Protein AF-A0A7X3XG11-F1 (afdb_monomer_lite)

pLDDT: mean 79.85, std 18.29, range [35.03, 97.19]

Structure (mmCIF, N/CA/C/O backbone):
data_AF-A0A7X3XG11-F1
#
_entry.id   AF-A0A7X3XG11-F1
#
loop_
_atom_site.group_PDB
_atom_site.id
_atom_site.type_symbol
_atom_site.label_atom_id
_atom_site.label_alt_id
_atom_site.label_comp_id
_atom_site.label_asym_id
_atom_site.label_entity_id
_atom_site.label_seq_id
_atom_site.pdbx_PDB_ins_code
_atom_site.Cartn_x
_atom_site.Cartn_y
_atom_site.Cartn_z
_atom_site.occupancy
_atom_site.B_iso_or_equiv
_atom_site.auth_seq_id
_atom_site.auth_comp_id
_atom_site.auth_asym_id
_atom_site.auth_atom_id
_atom_site.pdbx_PDB_model_num
ATOM 1 N N . MET A 1 1 ? -17.837 30.784 -4.256 1.00 35.22 1 MET A N 1
ATOM 2 C CA . MET A 1 1 ? -17.140 29.485 -4.160 1.00 35.22 1 MET A CA 1
ATOM 3 C C . MET A 1 1 ? -16.360 29.316 -5.449 1.00 35.22 1 MET A C 1
ATOM 5 O O . MET A 1 1 ? -16.941 28.954 -6.462 1.00 35.22 1 MET A O 1
ATOM 9 N N . SER A 1 2 ? -15.101 29.742 -5.456 1.00 35.03 2 SER A N 1
ATOM 10 C CA . SER A 1 2 ? -14.256 29.673 -6.649 1.00 35.03 2 SER A CA 1
ATOM 11 C C . SER A 1 2 ? -13.794 28.232 -6.826 1.00 35.03 2 SER A C 1
ATOM 13 O O . SER A 1 2 ? -13.327 27.627 -5.862 1.00 35.03 2 SER A O 1
ATOM 15 N N . ALA A 1 3 ? -13.970 27.676 -8.025 1.00 35.12 3 ALA A N 1
ATOM 16 C CA . ALA A 1 3 ? -13.422 26.372 -8.380 1.00 35.12 3 ALA A CA 1
ATOM 17 C C . ALA A 1 3 ? -11.921 26.337 -8.031 1.00 35.12 3 ALA A C 1
ATOM 19 O O . ALA A 1 3 ? -11.245 27.350 -8.250 1.00 35.12 3 ALA A O 1
ATOM 20 N N . PRO A 1 4 ? -11.389 25.231 -7.476 1.00 44.50 4 PRO A N 1
ATOM 21 C CA . PRO A 1 4 ? -9.955 25.130 -7.272 1.00 44.50 4 PRO A CA 1
ATOM 22 C C . PRO A 1 4 ? -9.304 25.257 -8.648 1.00 44.50 4 PRO A C 1
ATOM 24 O O . PRO A 1 4 ? -9.679 24.547 -9.583 1.00 44.50 4 PRO A O 1
ATOM 27 N N . SER A 1 5 ? -8.394 26.220 -8.782 1.00 48.88 5 SER A N 1
ATOM 28 C CA . SER A 1 5 ? -7.578 26.377 -9.978 1.00 48.88 5 SER A CA 1
ATOM 29 C C . SER A 1 5 ? -6.979 25.020 -10.346 1.00 48.88 5 SER A C 1
ATOM 31 O O . SER A 1 5 ? -6.551 24.273 -9.467 1.00 48.88 5 SER A 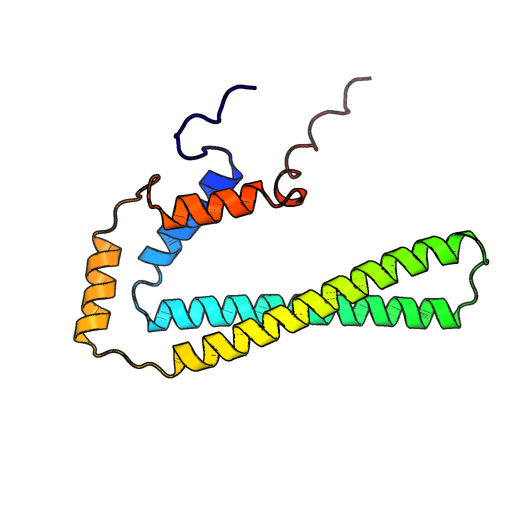O 1
ATOM 33 N N . GLU A 1 6 ? -6.961 24.687 -11.637 1.00 55.59 6 GLU A N 1
ATOM 34 C CA . GLU A 1 6 ? -6.347 23.472 -12.195 1.00 55.59 6 GLU A CA 1
ATOM 35 C C . GLU A 1 6 ? -4.805 23.505 -12.079 1.00 55.59 6 GLU A C 1
ATOM 37 O O . GLU A 1 6 ? -4.073 23.286 -13.038 1.00 55.59 6 GLU A O 1
ATOM 42 N N . GLY A 1 7 ? -4.293 23.832 -10.893 1.00 59.69 7 GLY A N 1
ATOM 43 C CA . GLY A 1 7 ? -2.899 23.738 -10.500 1.00 59.69 7 GLY A CA 1
ATOM 44 C C . GLY A 1 7 ? -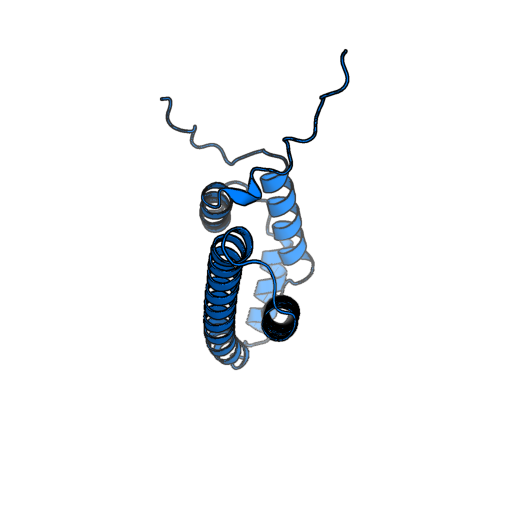2.719 22.576 -9.530 1.00 59.69 7 GLY A C 1
ATOM 45 O O . GLY A 1 7 ? -3.577 22.293 -8.693 1.00 59.69 7 GLY A O 1
ATOM 46 N N . TYR A 1 8 ? -1.595 21.880 -9.637 1.00 72.19 8 TYR A N 1
ATOM 47 C CA . TYR A 1 8 ? -1.232 20.845 -8.677 1.00 72.19 8 TYR A CA 1
ATOM 48 C C . TYR A 1 8 ? -0.993 21.468 -7.292 1.00 72.19 8 TYR A C 1
ATOM 50 O O . TYR A 1 8 ? -0.403 22.543 -7.162 1.00 72.19 8 TYR A O 1
ATOM 58 N N . CYS A 1 9 ? -1.483 20.802 -6.246 1.00 78.25 9 CYS A N 1
ATOM 59 C CA . CYS A 1 9 ? -1.434 21.325 -4.883 1.00 78.25 9 CYS A CA 1
ATOM 60 C C . CYS A 1 9 ? 0.012 21.456 -4.384 1.00 78.25 9 CYS A C 1
ATOM 62 O O . CYS A 1 9 ? 0.830 20.574 -4.634 1.00 78.25 9 CYS A O 1
ATOM 64 N N . GLN A 1 10 ? 0.310 22.535 -3.656 1.00 83.19 10 GLN A N 1
ATOM 65 C CA . GLN A 1 10 ? 1.647 22.891 -3.157 1.00 83.19 10 GLN A CA 1
ATOM 66 C C . GLN A 1 10 ? 1.739 22.949 -1.625 1.00 83.19 10 GLN A C 1
ATOM 68 O O . GLN A 1 10 ? 2.715 23.491 -1.088 1.00 83.19 10 GLN A O 1
ATOM 73 N N . CYS A 1 11 ? 0.736 22.423 -0.915 1.00 85.25 11 CYS A N 1
ATOM 74 C CA . CYS A 1 11 ? 0.782 22.352 0.542 1.00 85.25 11 CYS A CA 1
ATOM 75 C C . CYS A 1 11 ? 1.957 21.467 1.019 1.00 85.25 11 CYS A C 1
ATOM 77 O O . CYS A 1 11 ? 2.480 20.659 0.236 1.00 85.25 11 CYS A O 1
ATOM 79 N N . PRO A 1 12 ? 2.400 21.612 2.282 1.00 85.75 12 PRO A N 1
ATOM 80 C CA . PRO A 1 12 ? 3.516 20.841 2.828 1.00 85.75 12 PRO A CA 1
ATOM 81 C C . PRO A 1 12 ? 3.362 19.322 2.658 1.00 85.75 12 PRO A C 1
ATOM 83 O O . PRO A 1 12 ? 4.313 18.665 2.230 1.00 85.75 12 PRO A O 1
ATOM 86 N N . ASP A 1 13 ? 2.167 18.774 2.890 1.00 82.56 13 ASP A N 1
ATOM 87 C CA . ASP A 1 13 ? 1.915 17.334 2.754 1.00 82.56 13 ASP A CA 1
ATOM 88 C C . ASP A 1 13 ? 2.003 16.848 1.310 1.00 82.56 13 ASP A C 1
ATOM 90 O O . ASP A 1 13 ? 2.670 15.849 1.040 1.00 82.56 13 ASP A O 1
ATOM 94 N N . CYS A 1 14 ? 1.417 17.582 0.358 1.00 83.06 14 CYS A N 1
ATOM 95 C CA . CYS A 1 14 ? 1.543 17.251 -1.062 1.00 83.06 14 CYS A CA 1
ATOM 96 C C . CYS A 1 14 ? 3.005 17.302 -1.509 1.00 83.06 14 CYS A C 1
ATOM 98 O O . CYS A 1 14 ? 3.469 16.397 -2.196 1.00 83.06 14 CYS A O 1
ATOM 100 N N . LYS A 1 15 ? 3.769 18.309 -1.066 1.00 84.06 15 LYS A N 1
ATOM 101 C CA . LYS A 1 15 ? 5.211 18.393 -1.342 1.00 84.06 15 LYS A CA 1
ATOM 102 C C . LYS A 1 15 ? 5.977 17.203 -0.776 1.00 84.06 15 LYS A C 1
ATOM 104 O O . LYS A 1 15 ? 6.856 16.684 -1.464 1.00 84.06 15 LYS A O 1
ATOM 109 N N . ARG A 1 16 ? 5.662 16.769 0.449 1.00 85.19 16 ARG A N 1
ATOM 110 C CA . ARG A 1 16 ? 6.254 15.567 1.055 1.00 85.19 16 ARG A CA 1
ATOM 111 C C . ARG A 1 16 ? 5.922 14.327 0.224 1.00 85.19 16 ARG A C 1
ATOM 113 O O . ARG A 1 16 ? 6.836 13.590 -0.131 1.00 85.19 16 ARG A O 1
ATOM 120 N N . PHE A 1 17 ? 4.655 14.152 -0.149 1.00 84.88 17 PHE A N 1
ATOM 121 C CA . PHE A 1 17 ? 4.203 13.030 -0.971 1.00 84.88 17 PHE A CA 1
ATOM 122 C C . PHE A 1 17 ? 4.892 12.991 -2.342 1.00 84.88 17 PHE A C 1
ATOM 124 O O . PHE A 1 17 ? 5.403 11.946 -2.730 1.00 84.88 17 PHE A O 1
ATOM 131 N N . T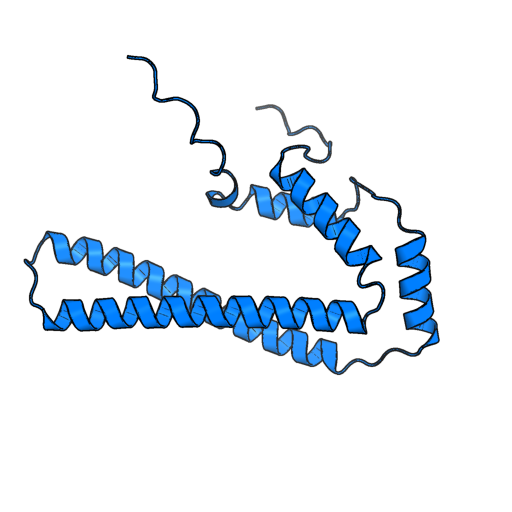YR A 1 18 ? 4.984 14.121 -3.055 1.00 84.38 18 TYR A N 1
ATOM 132 C CA . TYR A 1 18 ? 5.668 14.172 -4.353 1.00 84.38 18 TYR A CA 1
ATOM 133 C C . TYR A 1 18 ? 7.134 13.767 -4.251 1.00 84.38 18 TYR A C 1
ATOM 135 O O . TYR A 1 18 ? 7.614 12.985 -5.068 1.00 84.38 18 TYR A O 1
ATOM 143 N N . ARG A 1 19 ? 7.837 14.288 -3.238 1.00 86.56 19 ARG A N 1
ATOM 144 C CA . ARG A 1 19 ? 9.252 13.977 -3.015 1.00 86.56 19 ARG A CA 1
ATOM 145 C C . ARG A 1 19 ? 9.455 12.494 -2.749 1.00 86.56 19 ARG A C 1
ATOM 147 O O . ARG A 1 19 ? 10.352 11.906 -3.343 1.00 86.56 19 ARG A O 1
ATOM 154 N N . GLU A 1 20 ? 8.625 11.901 -1.895 1.00 89.44 20 GLU A N 1
ATOM 155 C CA . GLU A 1 20 ? 8.738 10.476 -1.589 1.00 89.44 20 GLU A CA 1
ATOM 156 C C . GLU A 1 20 ? 8.389 9.622 -2.809 1.00 89.44 20 GLU A C 1
ATOM 158 O O . GLU A 1 20 ? 9.134 8.715 -3.153 1.00 89.44 20 GLU A O 1
ATOM 163 N N . HIS A 1 21 ? 7.333 9.962 -3.546 1.00 87.62 21 HIS A N 1
ATOM 164 C CA . HIS A 1 21 ? 6.987 9.274 -4.788 1.00 87.62 21 HIS A CA 1
ATOM 165 C C . HIS A 1 21 ? 8.140 9.296 -5.810 1.00 87.62 21 HIS A C 1
ATOM 167 O O . HIS A 1 21 ? 8.506 8.257 -6.360 1.00 87.62 21 HIS A O 1
ATOM 173 N N . ASP A 1 22 ? 8.743 10.465 -6.057 1.00 88.31 22 ASP A N 1
ATOM 174 C CA . ASP A 1 22 ? 9.892 10.590 -6.965 1.00 88.31 22 ASP A CA 1
ATOM 175 C C . ASP A 1 22 ? 11.107 9.795 -6.471 1.00 88.31 22 ASP A C 1
ATOM 177 O O . ASP A 1 22 ? 11.810 9.171 -7.269 1.00 88.31 22 ASP A O 1
ATOM 181 N N . ARG A 1 23 ? 11.344 9.789 -5.154 1.00 91.00 23 ARG A N 1
ATOM 182 C CA . ARG A 1 23 ? 12.397 8.993 -4.522 1.00 91.00 23 ARG A CA 1
ATOM 183 C C . ARG A 1 23 ? 12.176 7.499 -4.756 1.00 91.00 23 ARG A C 1
ATOM 185 O O . ARG A 1 23 ? 13.104 6.825 -5.196 1.00 91.00 23 ARG A O 1
ATOM 192 N N . LEU A 1 24 ? 10.965 6.991 -4.523 1.00 92.38 24 LEU A N 1
ATOM 193 C CA . LEU A 1 24 ? 10.655 5.566 -4.655 1.00 92.38 24 LEU A CA 1
ATOM 194 C C . LEU A 1 24 ? 10.843 5.055 -6.088 1.00 92.38 24 LEU A C 1
ATOM 196 O O . LEU A 1 24 ? 11.330 3.943 -6.275 1.00 92.38 24 LEU A O 1
ATOM 200 N N . ILE A 1 25 ? 10.525 5.861 -7.103 1.00 90.50 25 ILE A N 1
ATOM 201 C CA . ILE A 1 25 ? 10.771 5.490 -8.506 1.00 90.50 25 ILE A CA 1
ATOM 202 C C . ILE A 1 25 ? 12.271 5.348 -8.785 1.00 90.50 25 ILE A C 1
ATOM 204 O O . ILE A 1 25 ? 12.686 4.410 -9.464 1.00 90.50 25 ILE A O 1
ATOM 208 N N . ARG A 1 26 ? 13.087 6.266 -8.258 1.00 90.50 26 ARG A N 1
ATOM 209 C CA . ARG A 1 26 ? 14.535 6.291 -8.503 1.00 90.50 26 ARG A CA 1
ATOM 210 C C . ARG A 1 26 ? 15.286 5.214 -7.725 1.00 90.50 26 ARG A C 1
ATOM 212 O O . ARG A 1 26 ? 16.201 4.609 -8.273 1.00 90.50 26 ARG A O 1
ATOM 219 N N . GLU A 1 27 ? 14.919 4.989 -6.464 1.00 93.25 27 GLU A N 1
ATOM 220 C CA . GLU A 1 27 ? 15.575 4.005 -5.591 1.00 93.25 27 GLU A CA 1
ATOM 221 C C . GLU A 1 27 ? 15.145 2.565 -5.905 1.00 93.25 27 GLU A C 1
ATOM 223 O O . GLU A 1 27 ? 15.961 1.650 -5.806 1.00 93.25 27 GLU A O 1
ATOM 228 N N . TYR A 1 28 ? 13.903 2.360 -6.360 1.00 94.94 28 TYR A N 1
ATOM 229 C CA . TYR A 1 28 ? 13.332 1.032 -6.610 1.00 94.94 28 TYR A CA 1
ATOM 230 C C . TYR A 1 28 ? 12.854 0.879 -8.068 1.00 94.94 28 TYR A C 1
ATOM 232 O O . TYR A 1 28 ? 11.668 0.672 -8.321 1.00 94.94 28 TYR A O 1
ATOM 240 N N . PRO A 1 29 ? 13.751 0.959 -9.066 1.00 93.50 29 PRO A N 1
ATOM 241 C CA . PRO A 1 29 ? 13.381 1.150 -10.470 1.00 93.50 29 PRO A CA 1
ATOM 242 C C . PRO A 1 29 ? 13.061 -0.154 -11.226 1.00 93.50 29 PRO A C 1
ATOM 244 O O . PRO A 1 29 ? 13.287 -0.231 -12.428 1.00 93.50 29 PRO A O 1
ATOM 247 N N . THR A 1 30 ? 12.614 -1.212 -10.548 1.00 92.62 30 THR A N 1
ATOM 248 C CA . THR A 1 30 ? 12.280 -2.520 -11.154 1.00 92.62 30 THR A CA 1
ATOM 249 C C . THR A 1 30 ? 10.944 -3.010 -10.618 1.00 92.62 30 THR A C 1
ATOM 251 O O . THR A 1 30 ? 10.540 -2.621 -9.517 1.00 92.62 30 THR A O 1
ATOM 254 N N . LEU A 1 31 ? 10.257 -3.889 -11.354 1.00 91.94 31 LEU A N 1
ATOM 255 C CA . LEU A 1 31 ? 9.004 -4.463 -10.859 1.00 91.94 31 LEU A CA 1
ATOM 256 C C . LEU A 1 31 ? 9.253 -5.232 -9.557 1.00 91.94 31 LEU A C 1
ATOM 258 O O . LEU A 1 31 ? 8.502 -5.065 -8.598 1.00 91.94 31 LEU A O 1
ATOM 262 N N . ARG A 1 32 ? 10.325 -6.031 -9.501 1.00 90.50 32 ARG A N 1
ATOM 263 C CA . ARG A 1 32 ? 10.680 -6.796 -8.299 1.00 90.50 32 ARG A CA 1
ATOM 264 C C . ARG A 1 32 ? 10.876 -5.905 -7.068 1.00 90.50 32 ARG A C 1
ATOM 266 O O . ARG A 1 32 ? 10.327 -6.223 -6.012 1.00 90.50 32 ARG A O 1
ATOM 273 N N . HIS A 1 33 ? 11.588 -4.784 -7.195 1.00 92.62 33 HIS A N 1
ATOM 274 C CA . HIS A 1 33 ? 11.780 -3.866 -6.070 1.00 92.62 33 HIS A CA 1
ATOM 275 C C . HIS A 1 33 ? 10.466 -3.191 -5.651 1.00 92.62 33 HIS A C 1
ATOM 277 O O . HIS A 1 33 ? 10.176 -3.108 -4.462 1.00 92.62 33 HIS A O 1
ATOM 283 N N . GLN A 1 34 ? 9.636 -2.758 -6.607 1.00 94.31 34 GLN A N 1
ATOM 284 C CA . GLN A 1 34 ? 8.324 -2.168 -6.303 1.00 94.31 34 GLN A CA 1
ATOM 285 C C . GLN A 1 34 ? 7.401 -3.168 -5.594 1.00 94.31 34 GLN A C 1
ATOM 287 O O . GLN A 1 34 ? 6.702 -2.807 -4.649 1.00 94.31 34 GLN A O 1
ATOM 292 N N . GLN A 1 35 ? 7.437 -4.441 -6.002 1.00 93.12 35 GLN A N 1
ATOM 293 C CA . GLN A 1 35 ? 6.745 -5.524 -5.309 1.00 93.12 35 GLN A CA 1
ATOM 294 C C . GLN A 1 35 ? 7.277 -5.687 -3.872 1.00 93.12 35 GLN A C 1
ATOM 296 O O . GLN A 1 35 ? 6.507 -5.690 -2.923 1.00 93.12 35 GLN A O 1
ATOM 301 N N . GLU A 1 36 ? 8.588 -5.782 -3.656 1.00 92.56 36 GLU A N 1
ATOM 302 C CA . GLU A 1 36 ? 9.154 -5.906 -2.295 1.00 92.56 36 GLU A CA 1
ATOM 303 C C . GLU A 1 36 ? 8.793 -4.726 -1.385 1.00 92.56 36 GLU A C 1
ATOM 305 O O . GLU A 1 36 ? 8.456 -4.922 -0.213 1.00 92.56 36 GLU A O 1
ATOM 310 N N . LEU A 1 37 ? 8.800 -3.514 -1.940 1.00 95.12 37 LEU A N 1
ATOM 311 C CA . LEU A 1 37 ? 8.412 -2.303 -1.235 1.00 95.12 37 LEU A CA 1
ATOM 312 C C . LEU A 1 37 ? 6.947 -2.366 -0.786 1.00 95.12 37 LEU A C 1
ATOM 314 O O . LEU A 1 37 ? 6.675 -2.246 0.408 1.00 95.12 37 LEU A O 1
ATOM 318 N N . ILE A 1 38 ? 6.008 -2.613 -1.710 1.00 94.81 38 ILE A N 1
ATOM 319 C CA . ILE A 1 38 ? 4.579 -2.672 -1.366 1.00 94.81 38 ILE A CA 1
ATOM 320 C C . ILE A 1 38 ? 4.265 -3.838 -0.421 1.00 94.81 38 ILE A C 1
ATOM 322 O O . ILE A 1 38 ? 3.409 -3.691 0.451 1.00 94.81 38 ILE A O 1
ATOM 326 N N . TRP A 1 39 ? 4.992 -4.960 -0.526 1.00 95.25 39 TRP A N 1
ATOM 327 C CA . TRP A 1 39 ? 4.878 -6.063 0.433 1.00 95.25 39 TRP A CA 1
ATOM 328 C C . TRP A 1 39 ? 5.236 -5.610 1.837 1.00 95.25 39 TRP A C 1
ATOM 330 O O . TRP A 1 39 ? 4.467 -5.800 2.772 1.00 95.25 39 TRP A O 1
ATOM 340 N N . THR A 1 40 ? 6.406 -4.990 1.978 1.00 95.31 40 THR A N 1
ATOM 341 C CA . THR A 1 40 ? 6.932 -4.574 3.277 1.00 95.31 40 THR A CA 1
ATOM 342 C C . THR A 1 40 ? 6.021 -3.527 3.913 1.00 95.31 40 THR A C 1
ATOM 344 O O . THR A 1 40 ? 5.726 -3.619 5.103 1.00 95.31 40 THR A O 1
ATOM 347 N N . SER A 1 41 ? 5.509 -2.579 3.120 1.00 96.19 41 SER A N 1
ATOM 348 C CA . SER A 1 41 ? 4.529 -1.588 3.578 1.00 96.19 41 SER A CA 1
ATOM 349 C C . SER A 1 41 ? 3.198 -2.213 4.004 1.00 96.19 41 SER A C 1
ATOM 351 O O . SER A 1 41 ? 2.632 -1.797 5.012 1.00 96.19 41 SER A O 1
ATOM 353 N N . LEU A 1 42 ? 2.690 -3.215 3.278 1.00 96.31 42 LEU A N 1
ATOM 354 C CA . LEU A 1 42 ? 1.460 -3.905 3.673 1.00 96.31 42 LEU A CA 1
ATOM 355 C C . LEU A 1 42 ? 1.658 -4.706 4.966 1.00 96.31 42 LEU A C 1
ATOM 357 O O . LEU A 1 42 ? 0.826 -4.635 5.869 1.00 96.31 42 LEU A O 1
ATOM 361 N N . GLN A 1 43 ? 2.767 -5.442 5.070 1.00 95.06 43 GLN A N 1
ATOM 362 C CA . GLN A 1 43 ? 3.088 -6.252 6.246 1.00 95.06 43 GLN A CA 1
ATOM 363 C C . GLN A 1 43 ? 3.261 -5.386 7.501 1.00 95.06 43 GLN A C 1
ATOM 365 O O . GLN A 1 43 ? 2.744 -5.736 8.565 1.00 95.06 43 GLN A O 1
ATOM 370 N N . SER A 1 44 ? 3.925 -4.229 7.391 1.00 97.19 44 SER A N 1
ATOM 371 C CA . SER A 1 44 ? 4.060 -3.298 8.517 1.00 97.19 44 SER A CA 1
ATOM 372 C C . SER A 1 44 ? 2.713 -2.704 8.933 1.00 97.19 44 SER A C 1
ATOM 374 O O . SER A 1 44 ? 2.410 -2.674 10.126 1.00 97.19 44 SER A O 1
ATOM 376 N N . PHE A 1 45 ? 1.868 -2.312 7.972 1.00 96.94 45 PHE A N 1
ATOM 377 C CA . PHE A 1 45 ? 0.533 -1.792 8.263 1.00 96.94 45 PHE A CA 1
ATOM 378 C C . PHE A 1 45 ? -0.327 -2.848 8.969 1.00 96.94 45 PHE A C 1
ATOM 380 O O . PHE A 1 45 ? -0.868 -2.587 10.042 1.00 96.94 45 PHE A O 1
ATOM 387 N N . ARG A 1 46 ? -0.385 -4.072 8.438 1.00 95.62 46 ARG A N 1
ATOM 388 C CA . ARG A 1 46 ? -1.152 -5.164 9.048 1.00 95.62 46 ARG A CA 1
ATOM 389 C C . ARG A 1 46 ? -0.677 -5.477 10.466 1.00 95.62 46 ARG A C 1
ATOM 391 O O . ARG A 1 46 ? -1.504 -5.630 11.356 1.00 95.62 46 ARG A O 1
ATOM 398 N N . THR A 1 47 ? 0.637 -5.522 10.687 1.00 95.62 47 THR A N 1
ATOM 399 C CA . THR A 1 47 ? 1.213 -5.760 12.021 1.00 95.62 47 THR A CA 1
ATOM 400 C C . THR A 1 47 ? 0.726 -4.718 13.028 1.00 95.62 47 THR A C 1
ATOM 402 O O . THR A 1 47 ? 0.272 -5.080 14.110 1.00 95.62 47 THR A O 1
ATOM 405 N N . LEU A 1 48 ? 0.773 -3.432 12.668 1.00 96.81 48 LEU A N 1
ATOM 406 C CA . LEU A 1 48 ? 0.322 -2.354 13.550 1.00 96.81 48 LEU A CA 1
ATOM 407 C C . LEU A 1 48 ? -1.194 -2.386 13.775 1.00 96.81 48 LEU A C 1
ATOM 409 O O . LEU A 1 48 ? -1.635 -2.290 14.916 1.00 96.81 48 LEU A O 1
ATOM 413 N N . ALA A 1 49 ? -1.986 -2.557 12.714 1.00 95.56 49 ALA A N 1
ATOM 414 C CA . ALA A 1 49 ? -3.446 -2.563 12.803 1.00 95.56 49 ALA A CA 1
ATOM 415 C C . ALA A 1 49 ? -3.969 -3.726 13.662 1.00 95.56 49 ALA A C 1
ATOM 417 O O . ALA A 1 49 ? -4.843 -3.528 14.504 1.00 95.56 49 ALA A O 1
ATOM 418 N N . VAL A 1 50 ? -3.399 -4.923 13.498 1.00 95.12 50 VAL A N 1
ATOM 419 C CA . VAL A 1 50 ? -3.726 -6.087 14.334 1.00 95.12 50 VAL A CA 1
ATOM 420 C C . VAL A 1 50 ? -3.292 -5.851 15.775 1.00 95.12 50 VAL A C 1
ATOM 422 O O . VAL A 1 50 ? -4.078 -6.093 16.685 1.00 95.12 50 VAL A O 1
ATOM 425 N N . ARG A 1 51 ? -2.080 -5.330 16.001 1.00 96.31 51 ARG A N 1
ATOM 426 C CA . ARG A 1 51 ? -1.579 -5.130 17.363 1.00 96.31 51 ARG A CA 1
ATOM 427 C C . ARG A 1 51 ? -2.410 -4.121 18.155 1.00 96.31 51 ARG A C 1
ATOM 429 O O . ARG A 1 51 ? -2.716 -4.370 19.316 1.00 96.31 51 ARG A O 1
ATOM 436 N N . VAL A 1 52 ? -2.792 -3.009 17.529 1.00 96.25 52 VAL A N 1
ATOM 437 C CA . VAL A 1 52 ? -3.664 -2.003 18.153 1.00 96.25 52 VAL A CA 1
ATOM 438 C C . VAL A 1 52 ? -5.051 -2.586 18.433 1.00 96.25 52 VAL A C 1
ATOM 440 O O . VAL A 1 52 ? -5.599 -2.356 19.507 1.00 96.25 52 VAL A O 1
ATOM 443 N N . LEU A 1 53 ? -5.607 -3.378 17.508 1.00 95.06 53 LEU A N 1
ATOM 444 C CA . LEU A 1 53 ? -6.890 -4.053 17.712 1.00 95.06 53 LEU A CA 1
ATOM 445 C C . LEU A 1 53 ? -6.853 -5.002 18.922 1.00 95.06 53 LEU A C 1
ATOM 447 O O . LEU A 1 53 ? -7.748 -4.949 19.763 1.00 95.06 53 LEU A O 1
ATOM 451 N N . GLU A 1 54 ? -5.809 -5.827 19.035 1.00 95.00 54 GLU A N 1
ATOM 452 C CA . GLU A 1 54 ? -5.616 -6.738 20.172 1.00 95.00 54 GLU A CA 1
ATOM 453 C C . GLU A 1 54 ? -5.546 -5.985 21.508 1.00 95.00 54 GLU A C 1
ATOM 455 O O . GLU A 1 54 ? -6.173 -6.396 22.484 1.00 95.00 54 GLU A O 1
ATOM 460 N N . GLU A 1 55 ? -4.797 -4.878 21.558 1.00 94.69 55 GLU A N 1
ATOM 461 C CA . GLU A 1 55 ? -4.650 -4.069 22.772 1.00 94.69 55 GLU A CA 1
ATOM 462 C C . GLU A 1 55 ? -5.983 -3.433 23.193 1.00 94.69 55 GLU A C 1
ATOM 464 O O . GLU A 1 55 ? -6.356 -3.524 24.363 1.00 94.69 55 GLU A O 1
ATOM 469 N N . LEU A 1 56 ? -6.759 -2.888 22.249 1.00 92.69 56 LEU A N 1
ATOM 470 C CA . LEU A 1 56 ? -8.078 -2.312 22.537 1.00 92.69 56 LEU A CA 1
ATOM 471 C C . LEU A 1 56 ? -9.086 -3.363 23.024 1.00 92.69 56 LEU A C 1
ATOM 473 O O . LEU A 1 56 ? -9.786 -3.135 24.011 1.00 92.69 56 LEU A O 1
ATOM 477 N N . GLN A 1 57 ? -9.129 -4.537 22.390 1.00 91.62 57 GLN A N 1
ATOM 478 C CA . GLN A 1 57 ? -9.994 -5.642 22.823 1.00 91.62 57 GLN A CA 1
ATOM 479 C C . GLN A 1 57 ? -9.606 -6.153 24.218 1.00 91.62 57 GLN A C 1
ATOM 481 O O . GLN A 1 57 ? -10.469 -6.485 25.036 1.00 91.62 57 GLN A O 1
ATOM 486 N N . GLN A 1 58 ? -8.306 -6.195 24.522 1.00 90.75 58 GLN A N 1
ATOM 487 C CA . GLN A 1 58 ? -7.821 -6.563 25.847 1.00 90.75 58 GLN A CA 1
ATOM 488 C C . GLN A 1 58 ? -8.225 -5.527 26.904 1.00 90.75 58 GLN A C 1
ATOM 490 O O . GLN A 1 58 ? -8.658 -5.908 27.993 1.00 90.75 58 GLN A O 1
ATOM 495 N N . GLU A 1 59 ? -8.127 -4.232 26.597 1.00 88.12 59 GLU A N 1
ATOM 496 C CA . GLU A 1 59 ? -8.602 -3.172 27.488 1.00 88.12 59 GLU A CA 1
ATOM 497 C C . GLU A 1 59 ? -10.103 -3.280 27.777 1.00 88.12 59 GLU A C 1
ATOM 499 O O . GLU A 1 59 ? -10.514 -3.110 28.926 1.00 88.12 59 GLU A O 1
ATOM 504 N N . GLU A 1 60 ? -10.926 -3.571 26.767 1.00 85.50 60 GLU A N 1
ATOM 505 C CA . GLU A 1 60 ? -12.369 -3.780 26.939 1.00 85.50 60 GLU A CA 1
ATOM 506 C C . GLU A 1 60 ? -12.665 -4.994 27.823 1.00 85.50 60 GLU A C 1
ATOM 508 O O . GLU A 1 60 ? -13.488 -4.905 28.737 1.00 85.50 60 GLU A O 1
ATOM 513 N N . ALA A 1 61 ? -11.952 -6.105 27.623 1.00 86.06 61 ALA A N 1
ATOM 514 C CA . ALA A 1 61 ? -12.093 -7.294 28.456 1.00 86.06 61 ALA A CA 1
ATOM 515 C C . ALA A 1 61 ? -11.721 -7.017 29.924 1.00 86.06 61 ALA A C 1
ATOM 517 O O . ALA A 1 61 ? -12.424 -7.454 30.835 1.00 86.06 61 ALA A O 1
ATOM 518 N N . VAL A 1 62 ? -10.651 -6.252 30.171 1.00 85.88 62 VAL A N 1
ATOM 519 C CA . VAL A 1 62 ? -10.245 -5.846 31.527 1.00 85.88 62 VAL A CA 1
ATOM 520 C C . VAL A 1 62 ? -11.281 -4.908 32.156 1.00 85.88 62 VAL A C 1
ATOM 522 O O . VAL A 1 62 ? -11.665 -5.121 33.307 1.00 85.88 62 VAL A O 1
ATOM 525 N N . LYS A 1 63 ? -11.787 -3.918 31.409 1.00 82.38 63 LYS A N 1
ATOM 526 C CA . LYS A 1 63 ? -12.838 -2.991 31.872 1.00 82.38 63 LYS A CA 1
ATOM 527 C C . LYS A 1 63 ? -14.139 -3.732 32.205 1.00 82.38 63 LYS A C 1
ATOM 529 O O . LYS A 1 63 ? -14.754 -3.454 33.231 1.00 82.38 63 LYS A O 1
ATOM 534 N N . ALA A 1 64 ? -14.519 -4.732 31.408 1.00 78.88 64 ALA A N 1
ATOM 535 C CA . ALA A 1 64 ? -15.701 -5.561 31.652 1.00 78.88 64 ALA A CA 1
ATOM 536 C C . ALA A 1 64 ? -15.598 -6.402 32.940 1.00 78.88 64 ALA A C 1
ATOM 538 O O . ALA A 1 64 ? -16.601 -6.621 33.618 1.00 78.88 64 ALA A O 1
ATOM 539 N N . LEU A 1 65 ? -14.391 -6.843 33.309 1.00 80.75 65 LEU A N 1
ATOM 540 C CA . LEU A 1 65 ? -14.127 -7.570 34.557 1.00 80.75 65 LEU A CA 1
ATOM 541 C C . LEU A 1 65 ? -14.027 -6.642 35.788 1.00 80.75 65 LEU A C 1
ATOM 543 O O . LEU A 1 65 ? -14.079 -7.131 36.917 1.00 80.75 65 LEU A O 1
ATOM 547 N N . GLY A 1 66 ? -13.880 -5.328 35.578 1.00 69.19 66 GLY A N 1
ATOM 548 C CA . GLY A 1 66 ? -13.570 -4.322 36.600 1.00 69.19 66 GLY A CA 1
ATOM 549 C C . GLY A 1 66 ? -14.738 -3.503 37.173 1.00 69.19 66 GLY A C 1
ATOM 550 O O . GLY A 1 66 ? -14.473 -2.688 38.047 1.00 69.19 66 GLY A O 1
ATOM 551 N N . LEU A 1 67 ? -15.995 -3.716 36.744 1.00 64.44 67 LEU A N 1
ATOM 552 C CA . LEU A 1 67 ? -17.214 -3.059 37.279 1.00 64.44 67 LEU A CA 1
ATOM 553 C C . LEU A 1 67 ? -17.085 -1.525 37.463 1.00 64.44 67 LEU A C 1
ATOM 555 O O . LEU A 1 67 ? -17.002 -1.032 38.586 1.00 64.44 67 LEU A O 1
ATOM 559 N N . GLU A 1 68 ? -17.132 -0.761 36.367 1.00 58.22 68 GLU A N 1
ATOM 560 C CA . GLU A 1 68 ? -17.244 0.708 36.424 1.00 58.22 68 GLU A CA 1
ATOM 561 C C . GLU A 1 68 ? -18.691 1.221 36.289 1.00 58.22 68 GLU A C 1
ATOM 563 O O . GLU A 1 68 ? -19.568 0.573 35.713 1.00 58.22 68 GLU A O 1
ATOM 568 N N . ASP A 1 69 ? -18.924 2.405 36.862 1.00 56.34 69 ASP A N 1
ATOM 569 C CA . ASP A 1 69 ? -20.232 3.009 37.123 1.00 56.34 69 ASP A CA 1
ATOM 570 C C . ASP A 1 69 ? -21.019 3.376 35.841 1.00 56.34 69 ASP A C 1
ATOM 572 O O . ASP A 1 69 ? -20.511 3.936 34.864 1.00 56.34 69 ASP A O 1
ATOM 576 N N . SER A 1 70 ? -22.310 3.051 35.868 1.00 60.78 70 SER A N 1
ATOM 577 C CA . SER A 1 70 ? -23.103 2.588 34.712 1.00 60.78 70 SER A CA 1
ATOM 578 C C . SER A 1 70 ? -23.495 3.605 33.621 1.00 60.78 70 SER A C 1
ATOM 580 O O . SER A 1 70 ? -24.004 3.198 32.576 1.00 60.78 70 SER A O 1
ATOM 582 N N . ALA A 1 71 ? -23.265 4.909 33.804 1.00 56.56 71 ALA A N 1
ATOM 583 C CA . ALA A 1 71 ? -23.730 5.934 32.852 1.00 56.56 71 ALA A CA 1
ATOM 584 C C . ALA A 1 71 ? -22.625 6.471 31.920 1.00 56.56 71 ALA A C 1
ATOM 586 O O . ALA A 1 71 ? -22.838 6.580 30.716 1.00 56.56 71 ALA A O 1
ATOM 587 N N . SER A 1 72 ? -21.435 6.757 32.460 1.00 56.66 72 SER A N 1
ATOM 588 C CA . SER A 1 72 ? -20.256 7.225 31.703 1.00 56.66 72 SER A CA 1
ATOM 589 C C . SER A 1 72 ? -19.592 6.087 30.913 1.00 56.66 72 SER A C 1
ATOM 591 O O . SER A 1 72 ? -19.170 6.261 29.768 1.00 56.66 72 SER A O 1
ATOM 593 N N . ALA A 1 73 ? -19.573 4.887 31.502 1.00 59.84 73 ALA A N 1
ATOM 594 C CA . ALA A 1 73 ? -18.982 3.701 30.896 1.00 59.84 73 ALA A CA 1
ATOM 595 C C . ALA A 1 73 ? -19.672 3.303 29.579 1.00 59.84 73 ALA A C 1
ATOM 597 O O . ALA A 1 73 ? -19.010 2.837 28.659 1.00 59.84 73 ALA A O 1
ATOM 598 N N . ASN A 1 74 ? -20.983 3.531 29.447 1.00 60.34 74 ASN A N 1
ATOM 599 C CA . ASN A 1 74 ? -21.760 3.047 28.304 1.00 60.34 74 ASN A CA 1
ATOM 600 C C . ASN A 1 74 ? -21.500 3.850 27.008 1.00 60.34 74 ASN A C 1
ATOM 602 O O . ASN A 1 74 ? -21.384 3.269 25.930 1.00 60.34 74 ASN A O 1
ATOM 606 N N . GLU A 1 75 ? -21.332 5.178 27.098 1.00 62.25 75 GLU A N 1
ATOM 607 C CA . GLU A 1 75 ? -20.943 6.012 25.944 1.00 62.25 75 GLU A CA 1
ATOM 608 C C . GLU A 1 75 ? -19.488 5.771 25.514 1.00 62.25 75 GLU A C 1
ATOM 610 O O . GLU A 1 75 ? -19.200 5.721 24.316 1.00 62.25 75 GLU A O 1
ATOM 615 N N . GLY A 1 76 ? -18.569 5.595 26.472 1.00 63.69 76 GLY A N 1
ATOM 616 C CA . GLY A 1 76 ? -17.171 5.252 26.192 1.00 63.69 76 GLY A CA 1
ATOM 617 C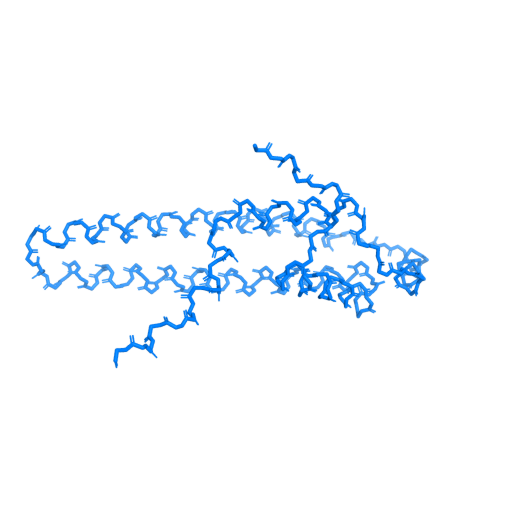 C . GLY A 1 76 ? -17.020 3.866 25.556 1.00 63.69 76 GLY A C 1
ATOM 618 O O . GLY A 1 76 ? -16.304 3.719 24.567 1.00 63.69 76 GLY A O 1
ATOM 619 N N . MET A 1 77 ? -17.760 2.873 26.060 1.00 68.19 77 MET A N 1
ATOM 620 C CA . MET A 1 77 ? -17.796 1.515 25.507 1.00 68.19 77 MET A CA 1
ATOM 621 C C . MET A 1 77 ? -18.347 1.506 24.076 1.00 68.19 77 MET A C 1
ATOM 623 O O . MET A 1 77 ? -17.784 0.854 23.204 1.00 68.19 77 MET A O 1
ATOM 627 N N . SER A 1 78 ? -19.402 2.280 23.795 1.00 72.12 78 SER A N 1
ATOM 628 C CA . SER A 1 78 ? -19.972 2.368 22.445 1.00 72.12 78 SER A CA 1
ATOM 629 C C . SER A 1 78 ? -19.018 3.009 21.430 1.00 72.12 78 SER A C 1
ATOM 631 O O . SER A 1 78 ? -19.043 2.626 20.261 1.00 72.12 78 SER A O 1
ATOM 633 N N . LYS A 1 79 ? -18.191 3.980 21.845 1.00 78.44 79 LYS A N 1
ATOM 634 C CA . LYS A 1 79 ? -17.172 4.594 20.978 1.00 78.44 79 LYS A CA 1
ATOM 635 C C . LYS A 1 79 ? -16.001 3.647 20.725 1.00 78.44 79 LYS A C 1
ATOM 637 O O . LYS A 1 79 ? -15.582 3.521 19.579 1.00 78.44 79 LYS A O 1
ATOM 642 N N . ASN A 1 80 ? -15.518 2.951 21.755 1.00 79.75 80 ASN A N 1
ATOM 643 C CA . ASN A 1 80 ? -14.445 1.965 21.600 1.00 79.75 80 ASN A CA 1
ATOM 644 C C . ASN A 1 80 ? -14.882 0.795 20.714 1.00 79.75 80 ASN A C 1
ATOM 646 O O . ASN A 1 80 ? -14.179 0.474 19.763 1.00 79.75 80 ASN A O 1
ATOM 650 N N . HIS A 1 81 ? -16.098 0.279 20.906 1.00 85.75 81 HIS A N 1
ATOM 651 C CA . HIS A 1 81 ? -16.655 -0.763 20.047 1.00 85.75 81 HIS A CA 1
ATOM 652 C C . HIS A 1 81 ? -16.767 -0.314 18.579 1.00 85.75 81 HIS A C 1
ATOM 654 O O . HIS A 1 81 ? -16.540 -1.103 17.664 1.00 85.75 81 HIS A O 1
ATOM 660 N N . ALA A 1 82 ? -17.100 0.957 18.322 1.00 89.69 82 ALA A N 1
ATOM 661 C CA . ALA A 1 82 ? -17.109 1.496 16.963 1.00 89.69 82 ALA A CA 1
ATOM 662 C C . ALA A 1 82 ? -15.694 1.541 16.356 1.00 89.69 82 ALA A C 1
ATOM 664 O O . ALA A 1 82 ? -15.508 1.122 15.219 1.00 89.69 82 ALA A O 1
ATOM 665 N N . VAL A 1 83 ? -14.686 1.984 17.117 1.00 91.75 83 VAL A N 1
ATOM 666 C CA . VAL A 1 83 ? -13.281 2.001 16.667 1.00 91.75 83 VAL A CA 1
ATOM 667 C C . VAL A 1 83 ? -12.752 0.586 16.414 1.00 91.75 83 VAL A C 1
ATOM 669 O O . VAL A 1 83 ? -12.084 0.355 15.408 1.00 91.75 83 VAL A O 1
ATOM 672 N N . VAL A 1 84 ? -13.081 -0.368 17.287 1.00 93.19 84 VAL A N 1
ATOM 673 C CA . VAL A 1 84 ? -12.750 -1.792 17.131 1.00 93.19 84 VAL A CA 1
ATOM 674 C C . VAL A 1 84 ? -13.356 -2.339 15.838 1.00 93.19 84 VAL A C 1
ATOM 676 O O . VAL A 1 84 ? -12.631 -2.923 15.035 1.00 93.19 84 VAL A O 1
ATOM 679 N N . ALA A 1 85 ? -14.638 -2.072 15.574 1.00 93.75 85 ALA A N 1
ATOM 680 C CA . ALA A 1 85 ? -15.293 -2.495 14.336 1.00 93.75 85 ALA A CA 1
ATOM 681 C C . ALA A 1 85 ? -14.645 -1.872 13.081 1.00 93.75 85 ALA A C 1
ATOM 683 O O . ALA A 1 85 ? -14.464 -2.549 12.068 1.00 93.75 85 ALA A O 1
ATOM 684 N N . GLU A 1 86 ? -14.244 -0.598 13.131 1.00 94.75 86 GLU A N 1
ATOM 685 C CA . GLU A 1 86 ? -13.519 0.039 12.023 1.00 94.75 86 GLU A CA 1
ATOM 686 C C . GLU A 1 86 ? -12.125 -0.574 11.805 1.00 94.75 86 GLU A C 1
ATOM 688 O O . GLU A 1 86 ? -11.713 -0.789 10.664 1.00 94.75 86 GLU A O 1
ATOM 693 N N . LEU A 1 87 ? -11.405 -0.928 12.873 1.00 95.31 87 LEU A N 1
ATOM 694 C CA . LEU A 1 87 ? -10.123 -1.634 12.771 1.00 95.31 87 LEU A CA 1
ATOM 695 C C . LEU A 1 87 ? -10.279 -3.052 12.207 1.00 95.31 87 LEU A C 1
ATOM 697 O O . LEU A 1 87 ? -9.449 -3.489 11.407 1.00 95.31 87 LEU A O 1
ATOM 701 N N . GLU A 1 88 ? -11.347 -3.764 12.565 1.00 95.12 88 GLU A N 1
ATOM 702 C CA . GLU A 1 88 ? -11.694 -5.055 11.962 1.00 95.12 88 GLU A CA 1
ATOM 703 C C . GLU A 1 88 ? -11.970 -4.913 10.460 1.00 95.12 88 GLU A C 1
ATOM 705 O O . GLU A 1 88 ? -11.446 -5.696 9.660 1.00 95.12 88 GLU A O 1
ATOM 710 N N . ASN A 1 89 ? -12.704 -3.870 10.058 1.00 96.44 89 ASN A N 1
ATOM 711 C CA . ASN A 1 89 ? -12.928 -3.548 8.648 1.00 96.44 89 ASN A CA 1
ATOM 712 C C . ASN A 1 89 ? -11.608 -3.255 7.921 1.00 96.44 89 ASN A C 1
ATOM 714 O O . ASN A 1 89 ? -11.365 -3.802 6.843 1.00 96.44 89 ASN A O 1
ATOM 718 N N . ILE A 1 90 ? -10.725 -2.442 8.513 1.00 96.00 90 ILE A N 1
ATOM 719 C CA . ILE A 1 90 ? -9.388 -2.170 7.965 1.00 96.00 90 ILE A CA 1
ATOM 720 C C . ILE A 1 90 ? -8.618 -3.478 7.778 1.00 96.00 90 ILE A C 1
ATOM 722 O O . ILE A 1 90 ? -8.101 -3.724 6.689 1.00 96.00 90 ILE A O 1
ATOM 726 N N . ASN A 1 91 ? -8.585 -4.353 8.783 1.00 94.88 91 ASN A N 1
ATOM 727 C CA . ASN A 1 91 ? -7.900 -5.642 8.688 1.00 94.88 91 ASN A CA 1
ATOM 728 C C . ASN A 1 91 ? -8.478 -6.530 7.571 1.00 94.88 91 ASN A C 1
ATOM 730 O O . ASN A 1 91 ? -7.712 -7.152 6.829 1.00 94.88 91 ASN A O 1
ATOM 734 N N . ALA A 1 92 ? -9.800 -6.543 7.382 1.00 95.94 92 ALA A N 1
ATOM 735 C CA . ALA A 1 92 ? -10.440 -7.256 6.275 1.00 95.94 92 ALA A CA 1
ATOM 736 C C . ALA A 1 92 ? -10.044 -6.683 4.899 1.00 95.94 92 ALA A C 1
ATOM 738 O O . ALA A 1 92 ? -9.777 -7.434 3.951 1.00 95.94 92 ALA A O 1
ATOM 739 N N . TYR A 1 93 ? -9.945 -5.356 4.776 1.00 97.12 93 TYR A N 1
ATOM 740 C CA . TYR A 1 93 ? -9.452 -4.716 3.556 1.00 97.12 93 TYR A CA 1
ATOM 741 C C . TYR A 1 93 ? -7.979 -5.034 3.298 1.00 97.12 93 TYR A C 1
ATOM 743 O O . TYR A 1 93 ? -7.625 -5.362 2.166 1.00 97.12 93 TYR A O 1
ATOM 751 N N . LEU A 1 94 ? -7.126 -5.010 4.326 1.00 96.38 94 LEU A N 1
ATOM 752 C CA . LEU A 1 94 ? -5.708 -5.359 4.196 1.00 96.38 94 LEU A CA 1
ATOM 753 C C . LEU A 1 94 ? -5.522 -6.811 3.744 1.00 96.38 94 LEU A C 1
ATOM 755 O O . LEU A 1 94 ? -4.708 -7.062 2.859 1.00 96.38 94 LEU A O 1
ATOM 759 N N . PHE A 1 95 ? -6.330 -7.741 4.258 1.00 94.50 95 PHE A N 1
ATOM 760 C CA . PHE A 1 95 ? -6.342 -9.129 3.789 1.00 94.50 95 PHE A CA 1
ATOM 761 C C . PHE A 1 95 ? -6.749 -9.239 2.310 1.00 94.50 95 PHE A C 1
ATOM 763 O O . PHE A 1 95 ? -6.172 -10.003 1.537 1.00 94.50 95 PHE A O 1
ATOM 770 N N . SER A 1 96 ? -7.716 -8.426 1.881 1.00 95.94 96 SER A N 1
ATOM 771 C CA . SER A 1 96 ? -8.137 -8.376 0.476 1.00 95.94 96 SER A CA 1
ATOM 772 C C . SER A 1 96 ? -7.027 -7.833 -0.435 1.00 95.94 96 SER A C 1
ATOM 774 O O . SER A 1 96 ? -6.822 -8.345 -1.536 1.00 95.94 96 SER A O 1
ATOM 776 N N . VAL A 1 97 ? -6.281 -6.821 0.021 1.00 96.31 97 VAL A N 1
ATOM 777 C CA . VAL A 1 97 ? -5.112 -6.288 -0.697 1.00 96.31 97 VAL A CA 1
ATOM 778 C C . VAL A 1 97 ? -3.988 -7.323 -0.752 1.00 96.31 97 VAL A C 1
ATOM 780 O O . VAL A 1 97 ? -3.389 -7.497 -1.812 1.00 96.31 97 VAL A O 1
ATOM 783 N N . GLU A 1 98 ? -3.732 -8.048 0.339 1.00 94.31 98 GLU A N 1
ATOM 784 C CA . GLU A 1 98 ? -2.733 -9.123 0.405 1.00 94.31 98 GLU A CA 1
ATOM 785 C C . GLU A 1 98 ? -2.979 -10.176 -0.677 1.00 94.31 98 GLU A C 1
ATOM 787 O O . GLU A 1 98 ? -2.097 -10.424 -1.500 1.00 94.31 98 GLU A O 1
ATOM 792 N N . ALA A 1 99 ? -4.206 -10.693 -0.770 1.00 94.62 99 ALA A N 1
ATOM 793 C CA . ALA A 1 99 ? -4.582 -11.679 -1.781 1.00 94.62 99 ALA A CA 1
ATOM 794 C C . ALA A 1 99 ? -4.370 -11.175 -3.224 1.00 94.62 99 ALA A C 1
ATOM 796 O O . ALA A 1 99 ? -4.039 -11.946 -4.130 1.00 94.62 99 ALA A O 1
ATOM 797 N N . LEU A 1 100 ? -4.548 -9.872 -3.471 1.00 94.56 100 LEU A N 1
ATOM 798 C CA . LEU A 1 100 ? -4.269 -9.268 -4.777 1.00 94.56 100 LEU A CA 1
ATOM 799 C C . LEU A 1 100 ? -2.764 -9.128 -5.036 1.00 94.56 100 LEU A C 1
ATOM 801 O O . LEU A 1 100 ? -2.308 -9.412 -6.148 1.00 94.56 100 LEU A O 1
ATOM 805 N N . LEU A 1 101 ? -1.989 -8.721 -4.029 1.00 93.62 101 LEU A N 1
ATOM 806 C CA . LEU A 1 101 ? -0.536 -8.605 -4.141 1.00 93.62 101 LEU A CA 1
ATOM 807 C C . LEU A 1 101 ? 0.122 -9.966 -4.354 1.00 93.62 101 LEU A C 1
ATOM 809 O O . LEU A 1 101 ? 0.981 -10.073 -5.224 1.00 93.62 101 LEU A O 1
ATOM 813 N N . GLU A 1 102 ? -0.321 -11.019 -3.668 1.00 93.25 102 GLU A N 1
ATOM 814 C CA . GLU A 1 102 ? 0.172 -12.382 -3.896 1.00 93.25 102 GLU A CA 1
ATOM 815 C C . GLU A 1 102 ? 0.080 -12.770 -5.376 1.00 93.25 102 GLU A C 1
ATOM 817 O O . GLU A 1 102 ? 1.048 -13.258 -5.962 1.00 93.25 102 GLU A O 1
ATOM 822 N N . ARG A 1 103 ? -1.046 -12.458 -6.031 1.00 92.56 103 ARG A N 1
ATOM 823 C CA . ARG A 1 103 ? -1.219 -12.701 -7.471 1.00 92.56 103 ARG A CA 1
ATOM 824 C C . ARG A 1 103 ? -0.237 -11.886 -8.306 1.00 92.56 103 ARG A C 1
ATOM 826 O O . ARG A 1 103 ? 0.368 -12.439 -9.223 1.00 92.56 103 ARG A O 1
ATOM 833 N N . ILE A 1 104 ? -0.047 -10.605 -7.989 1.00 90.19 104 ILE A N 1
ATOM 834 C CA . ILE A 1 104 ? 0.916 -9.738 -8.687 1.00 90.19 104 ILE A CA 1
ATOM 835 C C . ILE A 1 104 ? 2.342 -10.292 -8.556 1.00 90.19 104 ILE A C 1
ATOM 837 O O . ILE A 1 104 ? 3.103 -10.252 -9.519 1.00 90.19 104 ILE A O 1
ATOM 841 N N . PHE A 1 105 ? 2.697 -10.870 -7.409 1.00 90.31 105 PHE A N 1
ATOM 842 C CA . PHE A 1 105 ? 4.058 -11.331 -7.119 1.00 90.31 105 PHE A CA 1
ATOM 843 C C . PHE A 1 105 ? 4.419 -12.630 -7.833 1.00 90.31 105 PHE A C 1
ATOM 845 O O . PHE A 1 105 ? 5.601 -12.927 -8.000 1.00 90.31 105 PHE A O 1
ATOM 852 N N . THR A 1 106 ? 3.424 -13.394 -8.287 1.00 91.31 106 THR A N 1
ATOM 853 C CA . THR A 1 106 ? 3.669 -14.574 -9.130 1.00 91.31 106 THR A CA 1
ATOM 854 C C . THR A 1 106 ? 4.117 -14.219 -10.549 1.00 91.31 106 THR A C 1
ATOM 856 O O . THR A 1 106 ? 4.663 -15.073 -11.251 1.00 91.31 106 THR A O 1
ATOM 859 N N . ILE A 1 107 ? 3.925 -12.968 -10.980 1.00 90.69 107 ILE A N 1
ATOM 860 C CA . ILE A 1 107 ? 4.294 -12.511 -12.319 1.00 90.69 107 ILE A CA 1
ATOM 861 C C . ILE A 1 107 ? 5.804 -12.287 -12.376 1.00 90.69 107 ILE A C 1
ATOM 863 O O . ILE A 1 107 ? 6.352 -11.448 -11.663 1.00 90.69 107 ILE A O 1
ATOM 867 N N . LYS A 1 108 ? 6.470 -13.015 -13.275 1.00 88.25 108 LYS A N 1
ATOM 868 C CA . LYS A 1 108 ? 7.882 -12.813 -13.612 1.00 88.25 108 LYS A CA 1
ATOM 869 C C . LYS A 1 108 ? 7.984 -12.126 -14.964 1.00 88.25 108 LYS A C 1
ATOM 871 O O . LYS A 1 108 ? 7.425 -12.618 -15.944 1.00 88.25 108 LYS A O 1
ATOM 876 N N . LEU A 1 109 ? 8.697 -11.007 -15.012 1.00 88.94 109 LEU A N 1
ATOM 877 C CA . LEU A 1 109 ? 8.982 -10.307 -16.257 1.00 88.94 109 LEU A CA 1
ATOM 878 C C . LEU A 1 109 ? 10.335 -10.745 -16.835 1.00 88.94 109 LEU A C 1
ATOM 880 O O . LEU A 1 109 ? 11.231 -11.110 -16.076 1.00 88.94 109 LEU A O 1
ATOM 884 N N . PRO A 1 110 ? 10.504 -10.712 -18.168 1.00 94.19 110 PRO A N 1
ATOM 885 C CA . PRO A 1 110 ? 11.812 -10.882 -18.791 1.00 94.19 110 PRO A CA 1
ATOM 886 C C . PRO A 1 110 ? 12.783 -9.757 -18.403 1.00 94.19 110 PRO A C 1
ATOM 888 O O . PRO A 1 110 ? 12.371 -8.603 -18.272 1.00 94.19 110 PRO A O 1
ATOM 891 N N . ASP A 1 111 ? 14.083 -10.063 -18.353 1.00 93.25 111 ASP A N 1
ATOM 892 C CA . ASP A 1 111 ? 15.137 -9.092 -18.012 1.00 93.25 111 ASP A CA 1
ATOM 893 C C . ASP A 1 111 ? 15.132 -7.850 -18.914 1.00 93.25 111 ASP A C 1
ATOM 895 O O . ASP A 1 111 ? 15.427 -6.748 -18.459 1.00 93.25 111 ASP A O 1
ATOM 899 N N . SER A 1 112 ? 14.753 -7.996 -20.189 1.00 95.81 112 SER A N 1
ATOM 900 C CA . SER A 1 112 ? 14.634 -6.869 -21.124 1.00 95.81 112 SER A CA 1
ATOM 901 C C . SER A 1 112 ? 13.582 -5.848 -20.685 1.00 95.81 112 SER A C 1
ATOM 903 O O . SER A 1 112 ? 13.770 -4.647 -20.876 1.00 95.81 112 SER A O 1
ATOM 905 N N . VAL A 1 113 ? 12.497 -6.307 -20.060 1.00 95.06 113 VAL A N 1
ATOM 906 C CA . VAL A 1 113 ? 11.458 -5.431 -19.516 1.00 95.06 113 VAL A CA 1
ATOM 907 C C . VAL A 1 113 ? 11.950 -4.784 -18.224 1.00 95.06 113 VAL A C 1
ATOM 909 O O . VAL A 1 113 ? 11.789 -3.580 -18.062 1.00 95.06 113 VAL A O 1
ATOM 912 N N . GLU A 1 114 ? 12.636 -5.521 -17.349 1.00 93.31 114 GLU A N 1
ATOM 913 C CA . GLU A 1 114 ? 13.236 -4.955 -16.127 1.00 93.31 114 GLU A CA 1
ATOM 914 C C . GLU A 1 114 ? 14.340 -3.922 -16.428 1.00 93.31 114 GLU A C 1
ATOM 916 O O . GLU A 1 114 ? 14.491 -2.924 -15.720 1.00 93.31 114 GLU A O 1
ATOM 921 N N . CYS A 1 115 ? 15.107 -4.102 -17.510 1.00 93.69 115 CYS A N 1
ATOM 922 C CA . CYS A 1 115 ? 15.984 -3.058 -18.048 1.00 93.69 115 CYS A CA 1
ATOM 923 C C . CYS A 1 115 ? 15.181 -1.818 -18.443 1.00 93.69 115 CYS A C 1
ATOM 925 O O . CYS A 1 115 ? 15.579 -0.703 -18.107 1.00 93.69 115 CYS A O 1
ATOM 927 N N . LYS A 1 116 ? 14.021 -2.002 -19.089 1.00 95.12 116 LYS A N 1
ATOM 928 C CA . LYS A 1 116 ? 13.192 -0.877 -19.516 1.00 95.12 116 LYS A CA 1
ATOM 929 C C . LYS A 1 116 ? 12.614 -0.084 -18.345 1.00 95.12 116 LYS A C 1
ATOM 931 O O . LYS A 1 116 ? 12.574 1.139 -18.422 1.00 95.12 116 LYS A O 1
ATOM 936 N N . PHE A 1 117 ? 12.224 -0.749 -17.257 1.00 93.69 117 PHE A N 1
ATOM 937 C CA . PHE A 1 117 ? 11.817 -0.070 -16.021 1.00 93.69 117 PHE A CA 1
ATOM 938 C C . PHE A 1 117 ? 12.931 0.851 -15.498 1.00 93.69 117 PHE A C 1
ATOM 940 O O . PHE A 1 117 ? 12.665 2.009 -15.177 1.00 93.69 117 PHE A O 1
ATOM 947 N N . ARG A 1 118 ? 14.185 0.379 -15.500 1.00 92.19 118 ARG A N 1
ATOM 948 C CA . ARG A 1 118 ? 15.347 1.167 -15.058 1.00 92.19 118 ARG A CA 1
ATOM 949 C C . ARG A 1 118 ? 15.645 2.363 -15.944 1.00 92.19 118 ARG A C 1
ATOM 951 O O . ARG A 1 118 ? 15.901 3.445 -15.424 1.00 92.19 118 ARG A O 1
ATOM 958 N N . GLU A 1 119 ? 15.597 2.175 -17.259 1.00 93.38 119 GLU A N 1
ATOM 959 C CA . GLU A 1 119 ? 15.750 3.269 -18.224 1.00 93.38 119 GLU A CA 1
ATOM 960 C C . GLU A 1 119 ? 14.696 4.351 -17.984 1.00 93.38 119 GLU A C 1
ATOM 962 O O . GLU A 1 119 ? 15.037 5.510 -17.760 1.00 93.38 119 GLU A O 1
ATOM 967 N N . VAL A 1 120 ? 13.419 3.957 -17.940 1.00 91.75 120 VAL A N 1
ATOM 968 C CA . VAL A 1 120 ? 12.304 4.892 -17.754 1.00 91.75 120 VAL A CA 1
ATOM 969 C C . VAL A 1 120 ? 12.404 5.602 -16.407 1.00 91.75 120 VAL A C 1
ATOM 971 O O . VAL A 1 120 ? 12.215 6.811 -16.351 1.00 91.75 120 VAL A O 1
ATOM 974 N N . ALA A 1 121 ? 12.743 4.897 -15.326 1.00 89.50 121 ALA A N 1
ATOM 975 C CA . ALA A 1 121 ? 12.923 5.506 -14.010 1.00 89.50 121 ALA A CA 1
ATOM 976 C C . ALA A 1 121 ? 14.075 6.529 -13.976 1.00 89.50 121 ALA A C 1
ATOM 978 O O . ALA A 1 121 ? 13.971 7.540 -13.282 1.00 89.50 121 ALA A O 1
ATOM 979 N N . GLY A 1 122 ? 15.155 6.285 -14.730 1.00 83.06 122 GLY A N 1
ATOM 980 C CA . GLY A 1 122 ? 16.277 7.217 -14.873 1.00 83.06 122 GLY A CA 1
ATOM 981 C C . GLY A 1 122 ? 15.947 8.448 -15.723 1.00 83.06 122 GLY A C 1
ATOM 982 O O . GLY A 1 122 ? 16.458 9.534 -15.454 1.00 83.06 122 GLY A O 1
ATOM 983 N N . GLU A 1 123 ? 15.074 8.293 -16.717 1.00 85.12 123 GLU A N 1
ATOM 984 C CA . GLU A 1 123 ? 14.601 9.377 -17.585 1.00 85.12 123 GLU A CA 1
ATOM 985 C C . GLU A 1 123 ? 13.455 10.188 -16.963 1.00 85.12 123 GLU A C 1
ATOM 987 O O . GLU A 1 123 ? 13.224 11.333 -17.360 1.00 85.12 123 GLU A O 1
ATOM 992 N N . LEU A 1 124 ? 12.727 9.618 -15.995 1.00 81.62 124 LEU A N 1
ATOM 993 C CA . LEU A 1 124 ? 11.532 10.237 -15.437 1.00 81.62 124 LEU A CA 1
ATOM 994 C C . LEU A 1 124 ? 11.879 11.528 -14.679 1.00 81.62 124 LEU A C 1
ATOM 99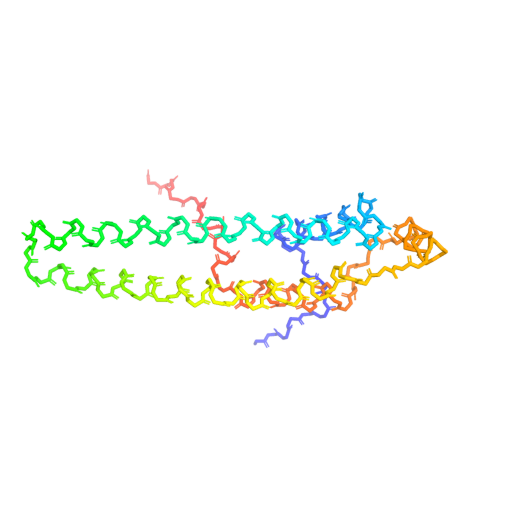6 O O . LEU A 1 124 ? 12.359 11.530 -13.538 1.00 81.62 124 LEU A O 1
ATOM 1000 N N . ALA A 1 125 ? 11.581 12.658 -15.316 1.00 72.06 125 ALA A N 1
ATOM 1001 C CA . ALA A 1 125 ? 11.569 13.949 -14.654 1.00 72.06 125 ALA A CA 1
ATOM 1002 C C . ALA A 1 125 ? 10.377 14.026 -13.679 1.00 72.06 125 ALA A C 1
ATOM 1004 O O . ALA A 1 125 ? 9.315 13.470 -13.971 1.00 72.06 125 ALA A O 1
ATOM 1005 N N . PRO A 1 126 ? 10.513 14.726 -12.536 1.00 73.00 126 PRO A N 1
ATOM 1006 C CA . PRO A 1 126 ? 9.380 15.042 -11.676 1.00 73.00 126 PRO A CA 1
ATOM 1007 C C . PRO A 1 126 ? 8.279 15.741 -12.480 1.00 73.00 126 PRO A C 1
ATOM 1009 O O . PRO A 1 126 ? 8.437 16.894 -12.878 1.00 73.00 126 PRO A O 1
ATOM 1012 N N . ASP A 1 127 ? 7.173 15.039 -12.723 1.00 77.06 127 ASP A N 1
ATOM 1013 C CA . ASP A 1 127 ? 6.003 15.594 -13.397 1.00 77.06 127 ASP A CA 1
ATOM 1014 C C . ASP A 1 127 ? 4.904 15.876 -12.361 1.00 77.06 127 ASP A C 1
ATOM 1016 O O . ASP A 1 127 ? 4.240 14.945 -11.884 1.00 77.06 127 ASP A O 1
ATOM 1020 N N . PRO A 1 128 ? 4.702 17.147 -11.976 1.00 67.56 128 PRO A N 1
ATOM 1021 C CA . PRO A 1 128 ? 3.664 17.517 -11.024 1.00 67.56 128 PRO A CA 1
ATOM 1022 C C . PRO A 1 128 ? 2.238 17.353 -11.573 1.00 67.56 128 PRO A C 1
ATOM 1024 O O . PRO A 1 128 ? 1.285 17.389 -10.795 1.00 67.56 128 PRO A O 1
ATOM 1027 N N . LEU A 1 129 ? 2.082 17.183 -12.890 1.00 75.69 129 LEU A N 1
ATOM 1028 C CA . LEU A 1 129 ? 0.796 17.036 -13.570 1.00 75.69 129 LEU A CA 1
ATOM 1029 C C . LEU A 1 129 ? 0.499 15.592 -13.985 1.00 75.69 129 LEU A C 1
ATOM 1031 O O . LEU A 1 129 ? -0.506 15.344 -14.653 1.00 75.69 129 LEU A O 1
ATOM 1035 N N . ASN A 1 130 ? 1.311 14.629 -13.544 1.00 80.44 130 ASN A N 1
ATOM 1036 C CA . ASN A 1 130 ? 1.029 13.220 -13.768 1.00 80.44 130 ASN A CA 1
ATOM 1037 C C . ASN A 1 130 ? -0.370 12.855 -13.222 1.00 80.44 130 ASN A C 1
ATOM 1039 O O . ASN A 1 130 ? -0.696 13.109 -12.058 1.00 80.44 130 ASN A O 1
ATOM 1043 N N . SER A 1 131 ? -1.203 12.247 -14.071 1.00 76.25 131 SER A N 1
ATOM 1044 C CA . SER A 1 131 ? -2.614 11.971 -13.773 1.00 76.25 131 SER A CA 1
ATOM 1045 C C . SER A 1 131 ? -2.816 11.082 -12.549 1.00 76.25 131 SER A C 1
ATOM 1047 O O . SER A 1 131 ? -3.753 11.306 -11.778 1.00 76.25 131 SER A O 1
ATOM 1049 N N . ASP A 1 132 ? -1.935 10.103 -12.345 1.00 72.88 132 ASP A N 1
ATOM 1050 C CA . ASP A 1 132 ? -2.022 9.177 -11.218 1.00 72.88 132 ASP A CA 1
ATOM 1051 C C . ASP A 1 132 ? -1.657 9.888 -9.913 1.00 72.88 132 ASP A C 1
ATOM 1053 O O . ASP A 1 132 ? -2.362 9.740 -8.911 1.00 72.88 132 ASP A O 1
ATOM 1057 N N . ARG A 1 133 ? -0.649 10.772 -9.948 1.00 76.56 133 ARG A N 1
ATOM 1058 C CA . ARG A 1 133 ? -0.310 11.653 -8.816 1.00 76.56 133 ARG A CA 1
ATOM 1059 C C . ARG A 1 133 ? -1.473 12.572 -8.452 1.00 76.56 133 ARG A C 1
ATOM 1061 O O . ARG A 1 133 ? -1.856 12.651 -7.286 1.00 76.56 133 ARG A O 1
ATOM 1068 N N . LEU A 1 134 ? -2.082 13.235 -9.439 1.00 75.00 134 LEU A N 1
ATOM 1069 C CA . LEU A 1 134 ? -3.229 14.121 -9.210 1.00 75.00 134 LEU A CA 1
ATOM 1070 C C . LEU A 1 134 ? -4.432 13.360 -8.639 1.00 75.00 134 LEU A C 1
ATOM 1072 O O . LEU A 1 134 ? -5.123 13.866 -7.752 1.00 75.00 134 LEU A O 1
ATOM 1076 N N . ARG A 1 135 ? -4.683 12.137 -9.118 1.00 78.19 135 ARG A N 1
ATOM 1077 C CA . ARG A 1 135 ? -5.755 11.277 -8.608 1.00 78.19 135 ARG A CA 1
ATOM 1078 C C . ARG A 1 135 ? -5.528 10.900 -7.143 1.00 78.19 135 ARG A C 1
ATOM 1080 O O . ARG A 1 135 ? -6.465 11.028 -6.357 1.00 78.19 135 ARG A O 1
ATOM 1087 N N . LEU A 1 136 ? -4.322 10.466 -6.775 1.00 72.44 136 LEU A N 1
ATOM 1088 C CA . LEU A 1 136 ? -3.999 10.076 -5.398 1.00 72.44 136 LEU A CA 1
ATOM 1089 C C . LEU A 1 136 ? -4.015 11.273 -4.440 1.00 72.44 136 LEU A C 1
ATOM 1091 O O . LEU A 1 136 ? -4.562 11.173 -3.345 1.00 72.44 136 LEU A O 1
ATOM 1095 N N . ASN A 1 137 ? -3.553 12.446 -4.870 1.00 75.12 137 ASN A N 1
ATOM 1096 C CA . ASN A 1 137 ? -3.602 13.645 -4.029 1.00 75.12 137 ASN A CA 1
ATOM 1097 C C . ASN A 1 137 ? -5.018 14.147 -3.769 1.00 75.12 137 ASN A C 1
ATOM 1099 O O . ASN A 1 137 ? -5.316 14.641 -2.684 1.00 75.12 137 ASN A O 1
ATOM 1103 N N . ARG A 1 138 ? -5.926 13.987 -4.738 1.00 77.12 138 ARG A N 1
ATOM 1104 C CA . ARG A 1 138 ? -7.349 14.248 -4.492 1.00 77.12 138 ARG A CA 1
ATOM 1105 C C . ARG A 1 138 ? -7.908 13.335 -3.404 1.00 77.12 138 ARG A C 1
ATOM 1107 O O . ARG A 1 138 ? -8.819 13.767 -2.711 1.00 77.12 138 ARG A O 1
ATOM 1114 N N . LEU A 1 139 ? -7.408 12.104 -3.263 1.00 73.81 139 LEU A N 1
ATOM 1115 C CA . LEU A 1 139 ? -7.799 11.228 -2.156 1.00 73.81 139 LEU A CA 1
ATOM 1116 C C . LEU A 1 139 ? -7.215 11.722 -0.831 1.00 73.81 139 LEU A C 1
ATOM 1118 O O . LEU A 1 139 ? -7.975 11.830 0.120 1.00 73.81 139 LEU A O 1
ATOM 1122 N N . LEU A 1 140 ? -5.937 12.126 -0.795 1.00 73.75 140 LEU A N 1
ATOM 1123 C CA . LEU A 1 140 ? -5.323 12.716 0.406 1.00 73.75 140 LEU A CA 1
ATOM 1124 C C . LEU A 1 140 ? -6.142 13.895 0.952 1.00 73.75 140 LEU A C 1
ATOM 1126 O O . LEU A 1 140 ? -6.399 13.960 2.145 1.00 73.75 140 LEU A O 1
ATOM 1130 N N . HIS A 1 141 ? -6.619 14.784 0.079 1.00 72.12 141 HIS A N 1
ATOM 1131 C CA . HIS A 1 141 ? -7.449 15.927 0.482 1.00 72.12 141 HIS A CA 1
ATOM 1132 C C . HIS A 1 141 ? -8.909 15.587 0.801 1.00 72.12 141 HIS A C 1
ATOM 1134 O O . HIS A 1 141 ? -9.611 16.410 1.382 1.00 72.12 141 HIS A O 1
ATOM 1140 N N . LYS A 1 142 ? -9.396 14.414 0.386 1.00 71.31 142 LYS A N 1
ATOM 1141 C CA . LYS A 1 142 ? -10.740 13.930 0.729 1.00 71.31 142 LYS A CA 1
ATOM 1142 C C . LYS A 1 142 ? -10.769 13.180 2.059 1.00 71.31 142 LYS A C 1
ATOM 1144 O O . LYS A 1 142 ? -11.864 12.900 2.536 1.00 71.31 142 LYS A O 1
ATOM 1149 N N . THR A 1 143 ? -9.609 12.869 2.636 1.00 59.91 143 THR A N 1
ATOM 1150 C CA . THR A 1 143 ? -9.481 12.265 3.962 1.00 59.91 143 THR A CA 1
ATOM 1151 C C . THR A 1 143 ? -9.365 13.385 5.005 1.00 59.91 143 THR A C 1
ATOM 1153 O O . THR A 1 143 ? -8.300 13.996 5.098 1.00 59.91 143 THR A O 1
ATOM 1156 N N . PRO A 1 144 ? -10.437 13.699 5.758 1.00 52.47 144 PRO A N 1
ATOM 1157 C CA . PRO A 1 144 ? -10.491 14.872 6.638 1.00 52.47 144 PRO A CA 1
ATOM 1158 C C . PRO A 1 144 ? -9.378 14.910 7.703 1.00 52.47 144 PRO A C 1
ATOM 1160 O O . PRO A 1 144 ? -8.827 15.979 7.946 1.00 52.47 144 PRO A O 1
ATOM 1163 N N . ASP A 1 145 ? -8.955 13.761 8.238 1.00 51.91 145 ASP A N 1
ATOM 1164 C CA . ASP A 1 145 ? -8.002 13.698 9.363 1.00 51.91 145 ASP A CA 1
ATOM 1165 C C . ASP A 1 145 ? -6.523 13.900 8.980 1.00 51.91 145 ASP A C 1
ATOM 1167 O O . ASP A 1 145 ? -5.677 14.111 9.845 1.00 51.91 145 ASP A O 1
ATOM 1171 N N . LEU A 1 146 ? -6.170 13.868 7.688 1.00 46.28 146 LEU A N 1
ATOM 1172 C CA . LEU A 1 146 ? -4.795 14.152 7.244 1.00 46.28 146 LEU A CA 1
ATOM 1173 C C . LEU A 1 146 ? -4.525 15.655 7.062 1.00 46.28 146 LEU A C 1
ATOM 1175 O O . LEU A 1 146 ? -3.378 16.039 6.852 1.00 46.28 146 LEU A O 1
ATOM 1179 N N . ALA A 1 147 ? -5.559 16.500 7.138 1.00 43.09 147 ALA A N 1
ATOM 1180 C CA . ALA A 1 147 ? -5.439 17.954 7.024 1.00 43.09 147 ALA A CA 1
ATOM 1181 C C . ALA A 1 147 ? -5.122 18.651 8.365 1.00 43.09 147 ALA A C 1
ATOM 1183 O O . ALA A 1 147 ? -4.820 19.842 8.374 1.00 43.09 147 ALA A O 1
ATOM 1184 N N . GLU A 1 148 ? -5.163 17.931 9.492 1.00 42.31 148 GLU A N 1
ATOM 1185 C CA . GLU A 1 148 ? -5.083 18.505 10.844 1.00 42.31 148 GLU A CA 1
ATOM 1186 C C . GLU A 1 148 ? -3.717 18.319 11.532 1.00 42.31 148 GLU A C 1
ATOM 1188 O O . GLU A 1 148 ? -3.635 18.078 12.732 1.00 42.31 148 GLU A O 1
ATOM 1193 N N . CYS A 1 149 ? -2.606 18.472 10.806 1.00 38.78 149 CYS A N 1
ATOM 1194 C CA . CYS A 1 149 ? -1.295 18.677 11.447 1.00 38.78 149 CYS A CA 1
ATOM 1195 C C . CYS A 1 149 ? -0.914 20.160 11.634 1.00 38.78 149 CYS A C 1
ATOM 1197 O O . CYS A 1 149 ? 0.126 20.431 12.227 1.00 38.78 149 CYS A O 1
ATOM 1199 N N . ASP A 1 150 ? -1.755 21.114 11.211 1.00 39.75 150 ASP A N 1
ATOM 1200 C CA . ASP A 1 150 ? -1.444 22.557 11.259 1.00 39.75 150 ASP A CA 1
ATOM 1201 C C . ASP A 1 150 ? -2.160 23.357 12.373 1.00 39.75 150 ASP A C 1
ATOM 1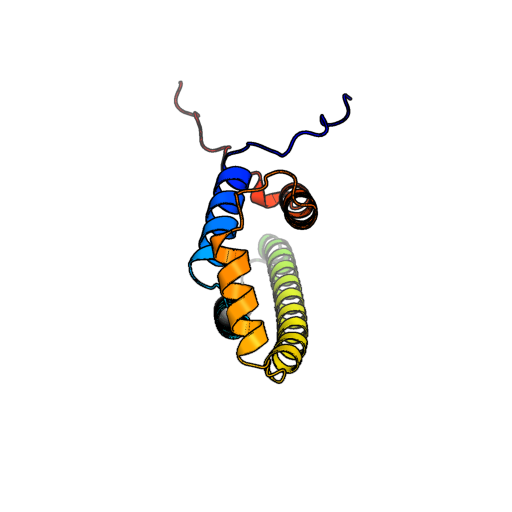203 O O . ASP A 1 150 ? -1.930 24.557 12.496 1.00 39.75 150 ASP A O 1
ATOM 1207 N N . ASN A 1 151 ? -2.964 22.740 13.249 1.00 36.03 151 ASN A N 1
ATOM 1208 C CA . ASN A 1 151 ? -3.687 23.482 14.304 1.00 36.03 151 ASN A CA 1
ATOM 1209 C C . ASN A 1 151 ? -2.979 23.551 15.672 1.00 36.03 151 ASN A C 1
ATOM 1211 O O . ASN A 1 151 ? -3.595 23.936 16.662 1.00 36.03 151 ASN A O 1
ATOM 1215 N N . ASN A 1 152 ? -1.677 23.259 15.739 1.00 39.00 152 ASN A N 1
ATOM 1216 C CA . ASN A 1 152 ? -0.849 23.576 16.909 1.00 39.00 152 ASN A CA 1
ATOM 1217 C C . ASN A 1 152 ? 0.062 24.778 16.620 1.00 39.00 152 ASN A C 1
ATOM 1219 O O . ASN A 1 152 ? 1.286 24.653 16.611 1.00 39.00 152 ASN A O 1
ATOM 1223 N N . GLN A 1 153 ? -0.531 25.953 16.396 1.00 37.62 153 GLN A N 1
ATOM 1224 C CA . GLN A 1 153 ? 0.164 27.233 16.547 1.00 37.62 153 GLN A CA 1
ATOM 1225 C C . GLN A 1 153 ? -0.703 28.221 17.343 1.00 37.62 153 GLN A C 1
ATOM 1227 O O . GLN A 1 153 ? -1.816 28.557 16.953 1.00 37.62 153 GLN A O 1
ATOM 1232 N N . ASP A 1 154 ? -0.127 28.665 18.462 1.00 38.75 154 ASP A N 1
ATOM 1233 C CA . ASP A 1 154 ? -0.451 29.852 19.258 1.00 38.75 154 ASP A CA 1
ATOM 1234 C C . ASP A 1 154 ? -1.787 29.929 20.018 1.00 38.75 154 ASP A C 1
ATOM 1236 O O . ASP A 1 154 ? -2.635 30.784 19.779 1.00 38.75 154 ASP A O 1
ATOM 1240 N N . THR A 1 155 ? -1.864 29.187 21.127 1.00 37.78 155 THR A N 1
ATOM 1241 C CA . THR A 1 155 ? -2.416 29.743 22.379 1.00 37.78 155 THR A CA 1
ATOM 1242 C C . THR A 1 155 ? -1.275 30.026 23.351 1.00 37.78 155 THR A C 1
ATOM 1244 O O . THR A 1 155 ? -1.009 29.271 24.284 1.00 37.78 155 THR A O 1
ATOM 1247 N N . SER A 1 156 ? -0.542 31.108 23.105 1.00 41.09 156 SER A N 1
ATOM 1248 C CA . SER A 1 156 ? 0.391 31.706 24.067 1.00 41.09 156 SER A CA 1
ATOM 1249 C C . SER A 1 156 ? 0.426 33.219 23.886 1.00 41.09 156 SER A C 1
ATOM 1251 O O . SER A 1 156 ? 1.465 33.788 23.585 1.00 41.09 156 SER A O 1
ATOM 1253 N N . GLN A 1 157 ? -0.728 33.866 24.065 1.00 39.84 157 GLN A N 1
ATOM 1254 C CA . GLN A 1 157 ? -0.816 35.283 24.425 1.00 39.84 157 GLN A CA 1
ATOM 1255 C C . GLN A 1 157 ? -2.026 35.489 25.350 1.00 39.84 157 GLN A C 1
ATOM 1257 O O . GLN A 1 157 ? -3.143 35.716 24.889 1.00 39.84 157 GLN A O 1
ATOM 1262 N N . ILE A 1 158 ? -1.785 35.374 26.658 1.00 38.56 158 ILE A N 1
ATOM 1263 C CA . ILE A 1 158 ? -2.446 36.170 27.702 1.00 38.56 158 ILE A CA 1
ATOM 1264 C C . ILE A 1 158 ? -1.322 36.741 28.559 1.00 38.56 158 ILE A C 1
ATOM 1266 O O . ILE A 1 158 ? -0.432 35.943 28.932 1.00 38.56 158 ILE A O 1
#

Foldseek 3Di:
DDDPPPDQDDDPVLVVVLVVVLVCCQVQLFLVSVLVVVVVVLVVVLVVLVVVLVVLVVVVVVVVVVDDDDPVVVVVVVVSVVVSVVSVVVNVVSVVVVVVSVVSNVDDDDVVVRVVSNVCSVVDDRDSVPPVSSVVVVVCVVPVVNVPPPPPDDPPDD

Radius of gyration: 21.94 Å; chains: 1; bounding box: 40×51×58 Å

Sequence (158 aa):
MSAPSEGYCQCPDCKRFYREHDRLIREYPTLRHQQELIWTSLQSFRTLAVRVLEELQQEEAVKALGLEDSASANEGMSKNHAVVAELENINAYLFSVEALLERIFTIKLPDSVECKFREVAGELAPDPLNSDRLRLNRLLHKTPDLAECDNNQDTSQI

Secondary structure (DSSP, 8-state):
-PPPPSS---SHHHHHHHHHHHHHHHHS-SHHHHHHHHHHHHHHHHHHHHHHHHHHHHHHHHHHHS---TTHHHHHHHHHHHHHHHHHHHHHHHHHHHHHHHHHHT----HHHHHHHHHHHHH----TT-HHHHHHHHHHHHSGGGGTTS--S-----